Protein AF-A0A6J7TR67-F1 (afdb_monomer_lite)

Secondary structure (DSSP, 8-state):
---HHHHHHHHHHHHHHHHHHHHHHHHHHHHHHHHHHHHHHHHHHHHHHHHHHHHHHHT---TTEEEEEEE-TTS-EEEEEEEEEEEEPP-S-TT-GGGGGGGG-EEEEEEEEEEE---

Sequence (119 aa):
MASTKDFWKSEDGVLESSLVMIPLVITFLIAFQLVIAINYRNIEIATLQSGVSSSALSGEVTNQDQIISLTDASGAPLRLLIRNQEKKIPNLLPRFSFLADAANRSTDVTAIAVMEEKP

Foldseek 3Di:
DPDPVVVVVVVVVVVVVCVPVVVVVVVVVVVVVVVLVVVVLVVVQVVVQVVQQVCQVVVPDDPQWDWDWDADPVRFIKIKTKGKDKDFDDDPCCPPVVCVVSRPDIDIYMHIDMHGDDD

pLDDT: mean 79.35, std 12.09, range [45.31, 94.12]

Radius of gyration: 26.55 Å; chains: 1; bounding box: 56×21×88 Å

Structure (mmCIF,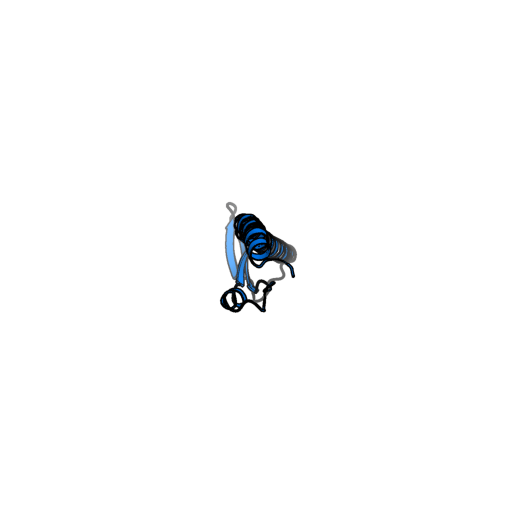 N/CA/C/O backbone):
data_AF-A0A6J7TR67-F1
#
_entry.id   AF-A0A6J7TR67-F1
#
loop_
_atom_site.group_PDB
_atom_site.id
_atom_site.type_symbol
_atom_site.label_atom_id
_atom_site.label_alt_id
_atom_site.label_comp_id
_atom_site.label_asym_id
_atom_site.label_entity_id
_atom_site.label_seq_id
_atom_site.pdbx_PDB_ins_code
_atom_site.Cartn_x
_atom_site.Cartn_y
_atom_site.Cartn_z
_atom_site.occupancy
_atom_site.B_iso_or_equiv
_atom_site.auth_seq_id
_atom_site.auth_comp_id
_atom_site.auth_asym_id
_atom_site.auth_atom_id
_atom_site.pdbx_PDB_model_num
ATOM 1 N N . MET A 1 1 ? 26.854 3.231 -56.249 1.00 45.31 1 MET A N 1
ATOM 2 C CA . MET A 1 1 ? 27.518 2.436 -55.195 1.00 45.31 1 MET A CA 1
ATOM 3 C C . MET A 1 1 ? 27.813 3.383 -54.046 1.00 45.31 1 MET A C 1
ATOM 5 O O . MET A 1 1 ? 28.724 4.187 -54.174 1.00 45.31 1 MET A O 1
ATOM 9 N N . ALA A 1 2 ? 26.968 3.391 -53.010 1.00 54.25 2 ALA A N 1
ATOM 10 C CA . ALA A 1 2 ? 27.207 4.208 -51.821 1.00 54.25 2 ALA A CA 1
ATOM 11 C C . ALA A 1 2 ? 28.405 3.622 -51.064 1.00 54.25 2 ALA A C 1
ATOM 13 O O . ALA A 1 2 ? 28.490 2.407 -50.878 1.00 54.25 2 ALA A O 1
ATOM 14 N N . SER A 1 3 ? 29.367 4.481 -50.744 1.00 53.56 3 SER A N 1
ATOM 15 C CA . SER A 1 3 ? 30.645 4.105 -50.155 1.00 53.56 3 SER A CA 1
ATOM 16 C C . SER A 1 3 ? 30.420 3.602 -48.733 1.00 53.56 3 SER A C 1
ATOM 18 O O . SER A 1 3 ? 29.733 4.248 -47.946 1.00 53.56 3 SER A O 1
ATOM 20 N N . THR A 1 4 ? 31.031 2.474 -48.371 1.00 60.97 4 THR A N 1
ATOM 21 C CA . THR A 1 4 ? 30.980 1.899 -47.013 1.00 60.97 4 THR A CA 1
ATOM 22 C C . THR A 1 4 ? 31.419 2.888 -45.930 1.00 60.97 4 THR A C 1
ATOM 24 O O . THR A 1 4 ? 31.059 2.723 -44.772 1.00 60.97 4 THR A O 1
ATOM 27 N N . LYS A 1 5 ? 32.140 3.951 -46.300 1.00 58.91 5 LYS A N 1
ATOM 28 C CA . LYS A 1 5 ? 32.570 5.039 -45.416 1.00 58.91 5 LYS A CA 1
ATOM 29 C C . LYS A 1 5 ? 31.420 5.929 -44.917 1.00 58.91 5 LYS A C 1
ATOM 31 O O . LYS A 1 5 ? 31.521 6.470 -43.820 1.00 58.91 5 LYS A O 1
ATOM 36 N N . ASP A 1 6 ? 30.337 6.053 -45.686 1.00 60.75 6 ASP A N 1
ATOM 37 C CA . ASP A 1 6 ? 29.162 6.850 -45.301 1.00 60.75 6 ASP A CA 1
ATOM 38 C C . ASP A 1 6 ? 28.285 6.111 -44.275 1.00 60.75 6 ASP A C 1
ATOM 40 O O . ASP A 1 6 ? 27.618 6.743 -43.459 1.00 60.75 6 ASP A O 1
ATOM 44 N N . PHE A 1 7 ? 28.342 4.772 -44.267 1.00 57.88 7 PHE A N 1
ATOM 45 C CA . PHE A 1 7 ? 27.622 3.919 -43.317 1.00 57.88 7 PHE A CA 1
ATOM 46 C C . PHE A 1 7 ? 28.152 4.083 -41.882 1.00 57.88 7 PHE A C 1
ATOM 48 O O . PHE A 1 7 ? 27.377 4.363 -40.975 1.00 57.88 7 PHE A O 1
ATOM 55 N N . TRP A 1 8 ? 29.475 4.043 -41.689 1.00 57.22 8 TRP A N 1
ATOM 56 C CA . TRP A 1 8 ? 30.095 4.235 -40.367 1.00 57.22 8 TRP A CA 1
ATOM 57 C C . TRP A 1 8 ? 29.826 5.628 -39.779 1.00 57.22 8 TRP A C 1
ATOM 59 O O . TRP A 1 8 ? 29.537 5.768 -38.597 1.00 57.22 8 TRP A O 1
ATOM 69 N N . LYS A 1 9 ? 29.822 6.667 -40.624 1.00 59.62 9 LYS A N 1
ATOM 70 C CA . LYS A 1 9 ? 29.543 8.046 -40.193 1.00 59.62 9 LYS A CA 1
ATOM 71 C C . LYS A 1 9 ? 28.078 8.265 -39.783 1.00 59.62 9 LYS A C 1
ATOM 73 O O . LYS A 1 9 ? 27.779 9.177 -39.017 1.00 59.62 9 LYS A O 1
ATOM 78 N N . SER A 1 10 ? 27.165 7.445 -40.306 1.00 60.97 10 SER A N 1
ATOM 79 C CA . SER A 1 10 ? 25.757 7.412 -39.901 1.00 60.97 10 SER A CA 1
ATOM 80 C C . SER A 1 10 ? 25.561 6.707 -38.555 1.00 60.97 10 SER A C 1
ATOM 82 O O . SER A 1 10 ? 24.656 7.078 -37.810 1.00 60.97 10 SER A O 1
ATOM 84 N N . GLU A 1 11 ? 26.368 5.692 -38.245 1.00 62.22 11 GLU A N 1
ATOM 85 C CA . GLU A 1 11 ? 26.279 4.944 -36.985 1.00 62.22 11 GLU A CA 1
ATOM 86 C C . GLU A 1 11 ? 26.805 5.749 -35.792 1.00 62.22 11 GLU A C 1
ATOM 88 O O . GLU A 1 11 ? 26.216 5.669 -34.716 1.00 62.22 11 GLU A O 1
ATOM 93 N N . ASP A 1 12 ? 27.823 6.595 -35.980 1.00 63.59 12 ASP A N 1
ATOM 94 C CA . ASP A 1 12 ? 28.376 7.447 -34.914 1.00 63.59 12 ASP A CA 1
ATOM 95 C C . ASP A 1 12 ? 27.319 8.387 -34.302 1.00 63.59 12 ASP A C 1
ATOM 97 O O . ASP A 1 12 ? 27.218 8.500 -33.081 1.00 63.59 12 ASP A O 1
ATOM 101 N N . GLY A 1 13 ? 26.457 8.998 -35.127 1.00 63.44 13 GLY A N 1
ATOM 102 C CA . GLY A 1 13 ? 25.360 9.851 -34.647 1.00 63.44 13 GLY A CA 1
ATOM 103 C C . GLY A 1 13 ? 24.248 9.075 -33.924 1.00 63.44 13 GLY A C 1
ATOM 104 O O . GLY A 1 13 ? 23.616 9.594 -33.001 1.00 63.44 13 GLY A O 1
ATOM 105 N N . VAL A 1 14 ? 24.031 7.809 -34.297 1.00 68.94 14 VAL A N 1
ATOM 106 C CA . VAL A 1 14 ? 23.121 6.896 -33.585 1.00 68.94 14 VAL A CA 1
ATOM 107 C C . VAL A 1 14 ? 23.732 6.471 -32.249 1.00 68.94 14 VAL A C 1
ATOM 109 O O . VAL A 1 14 ? 23.011 6.411 -31.251 1.00 68.94 14 VAL A O 1
ATOM 112 N N . LEU A 1 15 ? 25.046 6.231 -32.195 1.00 70.94 15 LEU A N 1
ATOM 113 C CA . LEU A 1 15 ? 25.776 5.908 -30.969 1.00 70.94 15 LEU A CA 1
ATOM 114 C C . LEU A 1 15 ? 25.747 7.076 -29.976 1.00 70.94 15 LEU A C 1
ATOM 116 O O . LEU A 1 15 ? 25.428 6.881 -28.803 1.00 70.94 15 LEU A O 1
ATOM 120 N N . GLU A 1 16 ? 26.022 8.289 -30.453 1.00 68.94 16 GLU A N 1
ATOM 121 C CA . GLU A 1 16 ? 26.066 9.502 -29.634 1.00 68.94 16 GLU A CA 1
ATOM 122 C C . GLU A 1 16 ? 24.676 9.859 -29.081 1.00 68.94 16 GLU A C 1
ATOM 124 O O . GLU A 1 16 ? 24.532 10.183 -27.902 1.00 68.94 16 GLU A O 1
ATOM 129 N N . SER A 1 17 ? 23.618 9.691 -29.886 1.00 71.81 17 SER A N 1
ATOM 130 C CA . SER A 1 17 ? 22.233 9.878 -29.432 1.00 71.81 17 SER A CA 1
ATOM 131 C C . SER A 1 17 ? 21.774 8.781 -28.456 1.00 71.81 17 SER A C 1
ATOM 133 O O . SER A 1 17 ? 21.111 9.068 -27.454 1.00 71.81 17 SER A O 1
ATOM 135 N N . SER A 1 18 ? 22.172 7.525 -28.687 1.00 80.94 18 SER A N 1
ATOM 136 C CA . SER A 1 18 ? 21.818 6.386 -27.825 1.00 80.94 18 SER A CA 1
ATOM 137 C C . SER A 1 18 ? 22.501 6.442 -26.457 1.00 80.94 18 SER A C 1
ATOM 139 O O . SER A 1 18 ? 21.896 6.032 -25.463 1.00 80.94 18 SER A O 1
ATOM 141 N N . LEU A 1 19 ? 23.715 7.006 -26.385 1.00 84.62 19 LEU A N 1
ATOM 142 C CA . LEU A 1 19 ? 24.466 7.212 -25.141 1.00 84.62 19 LEU A CA 1
ATOM 143 C C . LEU A 1 19 ? 23.688 8.063 -24.126 1.00 84.62 19 LEU A C 1
ATOM 145 O O . LEU A 1 19 ? 23.840 7.878 -22.921 1.00 84.62 19 LEU A O 1
ATOM 149 N N . VAL A 1 20 ? 22.824 8.960 -24.606 1.00 88.38 20 VAL A N 1
ATOM 150 C CA . VAL A 1 20 ? 21.984 9.825 -23.765 1.00 88.38 20 VAL A CA 1
ATOM 151 C C . VAL A 1 20 ? 20.566 9.273 -23.624 1.00 88.38 20 VAL A C 1
ATOM 153 O O . VAL A 1 20 ? 19.999 9.291 -22.530 1.00 88.38 20 VAL A O 1
ATOM 156 N N . MET A 1 21 ? 19.989 8.745 -24.706 1.00 88.88 21 MET A N 1
ATOM 157 C CA . MET A 1 21 ? 18.612 8.242 -24.703 1.00 88.88 21 MET A CA 1
ATOM 158 C C . MET A 1 21 ? 18.418 7.029 -23.793 1.00 88.88 21 MET A C 1
ATOM 160 O O . MET A 1 21 ? 17.424 6.968 -23.071 1.00 88.88 21 MET A O 1
ATOM 164 N N . ILE A 1 22 ? 19.354 6.075 -23.784 1.00 88.31 22 ILE A N 1
ATOM 165 C CA . ILE A 1 22 ? 19.212 4.856 -22.975 1.00 88.31 22 ILE A CA 1
ATOM 166 C C . ILE A 1 22 ? 19.160 5.194 -21.471 1.00 88.31 22 ILE A C 1
ATOM 168 O O . ILE A 1 22 ? 18.185 4.803 -20.820 1.00 88.31 22 ILE A O 1
ATOM 172 N N . PRO A 1 23 ? 20.112 5.963 -20.899 1.00 89.62 23 PRO A N 1
ATOM 173 C CA . PRO A 1 23 ? 20.027 6.379 -19.497 1.00 89.62 23 PRO A CA 1
ATOM 174 C C . PRO A 1 23 ? 18.773 7.196 -19.169 1.00 89.62 23 PRO A C 1
ATOM 176 O O . PRO A 1 23 ? 18.185 7.018 -18.098 1.00 89.62 23 PRO A O 1
ATOM 179 N N . LEU A 1 24 ? 18.340 8.070 -20.084 1.00 94.12 24 LEU A N 1
ATOM 180 C CA . LEU A 1 24 ? 17.146 8.894 -19.897 1.00 94.12 24 LEU A CA 1
ATOM 181 C C . LEU A 1 24 ? 15.888 8.028 -19.772 1.00 94.12 24 LEU A C 1
ATOM 183 O O . LEU A 1 24 ? 15.109 8.202 -18.835 1.00 94.12 24 LEU A O 1
ATOM 187 N N . VAL A 1 25 ? 15.714 7.061 -20.675 1.00 90.19 25 VAL A N 1
ATOM 188 C CA . VAL A 1 25 ? 14.575 6.135 -20.655 1.00 90.19 25 VAL A CA 1
ATOM 189 C C . VAL A 1 25 ? 14.605 5.268 -19.399 1.00 90.19 25 VAL A C 1
ATOM 191 O O . VAL A 1 25 ? 13.571 5.099 -18.759 1.00 90.19 25 VAL A O 1
ATOM 194 N N . ILE A 1 26 ? 15.773 4.768 -18.988 1.00 87.75 26 ILE A N 1
ATOM 195 C CA . ILE A 1 26 ? 15.897 3.983 -17.750 1.00 87.75 26 ILE A CA 1
ATOM 196 C C . ILE A 1 26 ? 15.482 4.821 -16.537 1.00 87.75 26 ILE A C 1
ATOM 198 O O . ILE A 1 26 ? 14.665 4.378 -15.730 1.00 87.75 26 ILE A O 1
ATOM 202 N N . THR A 1 27 ? 15.986 6.051 -16.430 1.00 90.69 27 THR A N 1
ATOM 203 C CA . THR A 1 27 ? 15.664 6.957 -15.318 1.00 90.69 27 THR A CA 1
ATOM 204 C C . THR A 1 27 ? 14.175 7.294 -15.295 1.00 90.69 27 THR A C 1
ATOM 206 O O . THR A 1 27 ? 13.541 7.247 -14.240 1.00 90.69 27 THR A O 1
ATOM 209 N N . PHE A 1 28 ? 13.592 7.560 -16.464 1.00 92.88 28 PHE A N 1
ATOM 210 C CA . PHE A 1 28 ? 12.158 7.778 -16.616 1.00 92.88 28 PHE A CA 1
ATOM 211 C C . PHE A 1 28 ? 11.344 6.570 -16.138 1.00 92.88 28 PHE A C 1
ATOM 213 O O . PHE A 1 28 ? 10.415 6.723 -15.345 1.00 92.88 28 PHE A O 1
ATOM 220 N N . LEU A 1 29 ? 11.711 5.360 -16.565 1.00 87.38 29 LEU A N 1
ATOM 221 C CA . LEU A 1 29 ? 11.007 4.137 -16.185 1.00 87.38 29 LEU A CA 1
ATOM 222 C C . LEU A 1 29 ? 11.112 3.849 -14.683 1.00 87.38 29 LEU A C 1
ATOM 224 O O . LEU A 1 29 ? 10.146 3.356 -14.101 1.00 87.38 29 LEU A O 1
ATOM 228 N N . ILE A 1 30 ? 12.242 4.161 -14.046 1.00 86.31 30 ILE A N 1
ATOM 229 C CA . ILE A 1 30 ? 12.406 4.038 -12.590 1.00 86.31 30 ILE A CA 1
ATOM 230 C C . ILE A 1 30 ? 11.500 5.039 -11.868 1.00 86.31 30 ILE A C 1
ATOM 232 O O . ILE A 1 30 ? 10.738 4.649 -10.983 1.00 86.31 30 ILE A O 1
ATOM 236 N N . ALA A 1 31 ? 11.535 6.313 -12.268 1.00 91.38 31 ALA A N 1
ATOM 237 C CA . ALA A 1 31 ? 10.704 7.354 -11.667 1.00 91.38 31 ALA A CA 1
ATOM 238 C C . ALA A 1 31 ? 9.210 7.024 -11.797 1.00 91.38 31 ALA A C 1
ATOM 240 O O . ALA A 1 31 ? 8.464 7.100 -10.822 1.00 91.38 31 ALA A O 1
ATOM 241 N N . PHE A 1 32 ? 8.785 6.573 -12.977 1.00 87.88 32 PHE A N 1
ATOM 242 C CA . PHE A 1 32 ? 7.414 6.146 -13.235 1.00 87.88 32 PHE A CA 1
ATOM 243 C C . PHE A 1 32 ? 6.972 5.010 -12.302 1.00 87.88 32 PHE A C 1
ATOM 245 O O . PHE A 1 32 ? 5.903 5.080 -11.695 1.00 87.88 32 PHE A O 1
ATOM 252 N N . GLN A 1 33 ? 7.814 3.988 -12.125 1.00 84.75 33 GLN A N 1
ATOM 253 C CA . GLN A 1 33 ? 7.521 2.869 -11.225 1.00 84.75 33 GLN A CA 1
ATOM 254 C C . GLN A 1 33 ? 7.393 3.310 -9.761 1.00 84.75 33 GLN A C 1
ATOM 256 O O . GLN A 1 33 ? 6.495 2.834 -9.065 1.00 84.75 33 GLN A O 1
ATOM 261 N N . LEU A 1 34 ? 8.241 4.235 -9.300 1.00 87.25 34 LEU A N 1
ATOM 262 C CA . LEU A 1 34 ? 8.166 4.785 -7.942 1.00 87.25 34 LEU A CA 1
ATOM 263 C C . LEU A 1 34 ? 6.866 5.560 -7.717 1.00 87.25 34 LEU A C 1
ATOM 265 O O . LEU A 1 34 ? 6.178 5.328 -6.723 1.00 87.25 34 LEU A O 1
ATOM 269 N N . VAL A 1 35 ? 6.497 6.437 -8.655 1.00 90.94 35 VAL A N 1
ATOM 270 C CA . VAL A 1 35 ? 5.257 7.221 -8.572 1.00 90.94 35 VAL A CA 1
ATOM 271 C C . VAL A 1 35 ? 4.047 6.299 -8.459 1.00 90.94 35 VAL A C 1
ATOM 273 O O . VAL A 1 35 ? 3.177 6.530 -7.619 1.00 90.94 35 VAL A O 1
ATOM 276 N N . ILE A 1 36 ? 3.995 5.231 -9.255 1.00 86.88 36 ILE A N 1
ATOM 277 C CA . ILE A 1 36 ? 2.863 4.303 -9.213 1.00 86.88 36 ILE A CA 1
ATOM 278 C C . ILE A 1 36 ? 2.828 3.527 -7.903 1.00 86.88 36 ILE A C 1
ATOM 280 O O . ILE A 1 36 ? 1.762 3.440 -7.300 1.00 86.88 36 ILE A O 1
ATOM 284 N N . ALA A 1 37 ? 3.967 3.013 -7.433 1.00 84.88 37 ALA A N 1
ATOM 285 C CA . ALA A 1 37 ? 4.035 2.283 -6.170 1.00 84.88 37 ALA A CA 1
ATOM 286 C C . ALA A 1 37 ? 3.551 3.137 -4.985 1.00 84.88 37 ALA A C 1
ATOM 288 O O . ALA A 1 37 ? 2.767 2.668 -4.159 1.00 84.88 37 ALA A O 1
ATOM 289 N N . ILE A 1 38 ? 3.958 4.410 -4.938 1.00 88.88 38 ILE A N 1
ATOM 290 C CA . ILE A 1 38 ? 3.530 5.358 -3.901 1.00 88.88 38 ILE A CA 1
ATOM 291 C C . ILE A 1 38 ? 2.022 5.607 -3.982 1.00 88.88 38 ILE A C 1
ATOM 293 O O . ILE A 1 38 ? 1.331 5.522 -2.969 1.00 88.88 38 ILE A O 1
ATOM 297 N N . ASN A 1 39 ? 1.495 5.883 -5.177 1.00 90.44 39 ASN A N 1
ATOM 298 C CA . ASN A 1 39 ? 0.064 6.134 -5.346 1.00 90.44 39 ASN A CA 1
ATOM 299 C C . ASN A 1 39 ? -0.780 4.912 -4.972 1.00 90.44 39 ASN A C 1
ATOM 301 O O . ASN A 1 39 ? -1.790 5.063 -4.290 1.00 90.44 39 ASN A O 1
ATOM 305 N N . TYR A 1 40 ? -0.344 3.708 -5.351 1.00 88.50 40 TYR A N 1
ATOM 306 C CA . TYR A 1 40 ? -1.031 2.469 -4.986 1.00 88.50 40 TYR A CA 1
ATOM 307 C C . TYR A 1 40 ? -1.119 2.299 -3.469 1.00 88.50 40 TYR A C 1
ATOM 309 O O . TYR A 1 40 ? -2.212 2.110 -2.937 1.00 88.50 40 TYR A O 1
ATOM 317 N N . ARG A 1 41 ? 0.012 2.452 -2.770 1.00 88.12 41 ARG A N 1
ATOM 318 C CA . ARG A 1 41 ? 0.067 2.365 -1.306 1.00 88.12 41 ARG A CA 1
ATOM 319 C C . ARG A 1 41 ? -0.816 3.421 -0.637 1.00 88.12 41 ARG A C 1
ATOM 321 O O . ARG A 1 41 ? -1.511 3.114 0.325 1.00 88.12 41 ARG A O 1
ATOM 328 N N . ASN A 1 42 ? -0.823 4.650 -1.152 1.00 92.31 42 ASN A N 1
ATOM 329 C CA . ASN A 1 42 ? -1.628 5.736 -0.590 1.00 92.31 42 ASN A CA 1
ATOM 330 C C . ASN A 1 42 ? -3.132 5.477 -0.728 1.00 92.31 42 ASN A C 1
ATOM 332 O O . ASN A 1 42 ? -3.878 5.681 0.227 1.00 92.31 42 ASN A O 1
ATOM 336 N N . ILE A 1 43 ? -3.575 5.009 -1.898 1.00 91.81 43 ILE A N 1
ATOM 337 C CA . ILE A 1 43 ? -4.978 4.643 -2.132 1.00 91.81 43 ILE A CA 1
ATOM 338 C C . ILE A 1 43 ? -5.393 3.514 -1.187 1.00 91.81 43 ILE A C 1
ATOM 340 O O . ILE A 1 43 ? -6.484 3.552 -0.618 1.00 91.81 43 ILE A O 1
ATOM 344 N N . GLU A 1 44 ? -4.530 2.520 -1.000 1.00 90.62 44 GLU A N 1
ATOM 345 C CA . GLU A 1 44 ? -4.814 1.382 -0.134 1.00 90.62 44 GLU A CA 1
ATOM 346 C C . GLU A 1 44 ? -4.953 1.787 1.337 1.00 90.62 44 GLU A C 1
ATOM 348 O O . GLU A 1 44 ? -5.968 1.466 1.955 1.00 90.62 44 GLU A O 1
ATOM 353 N N . ILE A 1 45 ? -4.007 2.576 1.865 1.00 91.56 45 ILE A N 1
ATOM 354 C CA . ILE A 1 45 ? -4.088 3.131 3.226 1.00 91.56 45 ILE A CA 1
ATOM 355 C C . ILE A 1 45 ? -5.376 3.937 3.390 1.00 91.56 45 ILE A C 1
ATOM 357 O O . ILE A 1 45 ? -6.110 3.722 4.350 1.00 91.56 45 ILE A O 1
ATOM 361 N N . ALA A 1 46 ? -5.682 4.840 2.454 1.00 92.88 46 ALA A N 1
ATOM 362 C CA . ALA A 1 46 ? -6.879 5.675 2.532 1.00 92.88 46 ALA A CA 1
ATOM 363 C C . ALA A 1 46 ? -8.170 4.840 2.544 1.00 92.88 46 ALA A C 1
ATOM 365 O O . ALA A 1 46 ? -9.081 5.104 3.329 1.00 92.88 46 ALA A O 1
ATOM 366 N N . THR A 1 47 ? -8.232 3.803 1.706 1.00 92.50 47 THR A N 1
ATOM 367 C CA . THR A 1 47 ? -9.396 2.913 1.607 1.00 92.50 47 THR A CA 1
ATOM 368 C C . THR A 1 47 ? -9.581 2.102 2.888 1.00 92.50 47 THR A C 1
ATOM 370 O O . THR A 1 47 ? -10.687 2.035 3.428 1.00 92.50 47 THR A O 1
ATOM 373 N N . LEU A 1 48 ? -8.503 1.517 3.411 1.00 91.44 48 LEU A N 1
ATOM 374 C CA . LEU A 1 48 ? -8.546 0.744 4.651 1.00 91.44 48 LEU A CA 1
ATOM 375 C C . LEU A 1 48 ? -8.880 1.605 5.852 1.00 91.44 48 LEU A C 1
ATOM 377 O O . LEU A 1 48 ? -9.737 1.227 6.644 1.00 91.44 48 LEU A O 1
ATOM 381 N N . GLN A 1 49 ? -8.250 2.770 5.960 1.00 91.88 49 GLN A N 1
ATOM 382 C CA . GLN A 1 49 ? -8.505 3.714 7.035 1.00 91.88 49 GLN A CA 1
ATOM 383 C C . GLN A 1 49 ? -9.966 4.158 7.035 1.00 91.88 49 GLN A C 1
ATOM 385 O O . GLN A 1 49 ? -10.602 4.143 8.084 1.00 91.88 49 GLN A O 1
ATOM 390 N N . SER A 1 50 ? -10.533 4.471 5.867 1.00 91.44 50 SER A N 1
ATOM 391 C CA . SER A 1 50 ? -11.956 4.800 5.744 1.00 91.44 50 SER A CA 1
ATOM 392 C C . SER A 1 50 ? -12.855 3.645 6.200 1.00 91.44 50 SER A C 1
ATOM 394 O O . SER A 1 50 ? -13.782 3.863 6.982 1.00 91.44 50 SER A O 1
ATOM 396 N N . GLY A 1 51 ? -12.549 2.410 5.790 1.00 89.25 51 GLY A N 1
ATOM 397 C CA . GLY A 1 51 ? -13.295 1.223 6.211 1.00 89.25 51 GLY A CA 1
ATOM 398 C C . GLY A 1 51 ? -13.216 0.963 7.718 1.00 89.25 51 GLY A C 1
ATOM 399 O O . GLY A 1 51 ? -14.239 0.686 8.344 1.00 89.25 51 GLY A O 1
ATOM 400 N N . VAL A 1 52 ? -12.029 1.080 8.318 1.00 90.06 52 VAL A N 1
ATOM 401 C CA . VAL A 1 52 ? -11.807 0.894 9.764 1.00 90.06 52 VAL A CA 1
ATOM 402 C C . VAL A 1 52 ? -12.482 1.999 10.569 1.00 90.06 52 VAL A C 1
ATOM 404 O O . VAL A 1 52 ? -13.156 1.707 11.551 1.00 90.06 52 VAL A O 1
ATOM 407 N N . SER A 1 53 ? -12.392 3.255 10.130 1.00 90.06 53 SER A N 1
ATOM 408 C CA . SER A 1 53 ? -13.108 4.368 10.762 1.00 90.06 53 SER A CA 1
ATOM 409 C C . SER A 1 53 ? -14.628 4.193 10.682 1.00 90.06 53 SER A C 1
ATOM 411 O O . SER A 1 53 ? -15.322 4.435 11.665 1.00 90.06 53 SER A O 1
ATOM 413 N N . SER A 1 54 ? -15.158 3.715 9.552 1.00 89.19 54 SER A N 1
ATOM 414 C CA . SER A 1 54 ? -16.586 3.391 9.421 1.00 89.19 54 SER A CA 1
ATOM 415 C C . SER A 1 54 ? -17.003 2.234 10.338 1.00 89.19 54 SER A C 1
ATOM 417 O O . SER A 1 54 ? -18.085 2.265 10.927 1.00 89.19 54 SER A O 1
ATOM 419 N N . SER A 1 55 ? -16.143 1.223 10.484 1.00 86.56 55 SER A N 1
ATOM 420 C CA . SER A 1 55 ? -16.349 0.083 11.394 1.00 86.56 55 SER A CA 1
ATOM 421 C C . SER A 1 55 ? -16.370 0.555 12.857 1.00 86.56 55 SER A C 1
ATOM 423 O O . SER A 1 55 ? -17.279 0.222 13.608 1.00 86.56 55 SER A O 1
ATOM 425 N N . ALA A 1 56 ? -15.440 1.439 13.237 1.00 86.62 56 ALA A N 1
ATOM 426 C CA . ALA A 1 56 ? -15.386 2.044 14.568 1.00 86.62 56 ALA A CA 1
ATOM 427 C C . ALA A 1 56 ? -16.636 2.872 14.903 1.00 86.62 56 ALA A C 1
ATOM 429 O O . ALA A 1 56 ? -17.118 2.836 16.030 1.00 86.62 56 ALA A O 1
ATOM 430 N N . LEU A 1 57 ? -17.177 3.608 13.928 1.00 85.25 57 LEU A N 1
ATOM 431 C CA . LEU A 1 57 ? -18.369 4.435 14.130 1.00 85.25 57 LEU A CA 1
ATOM 432 C C . LEU A 1 57 ? -19.655 3.599 14.245 1.00 85.25 57 LEU A C 1
ATOM 434 O O . LEU A 1 57 ? -20.539 3.902 15.052 1.00 85.25 57 LEU A O 1
ATOM 438 N N . SER A 1 58 ? -19.775 2.564 13.411 1.00 84.88 58 SER A N 1
ATOM 439 C CA . SER A 1 58 ? -20.930 1.657 13.411 1.00 84.88 58 SER A CA 1
ATOM 440 C C . SER A 1 58 ? -2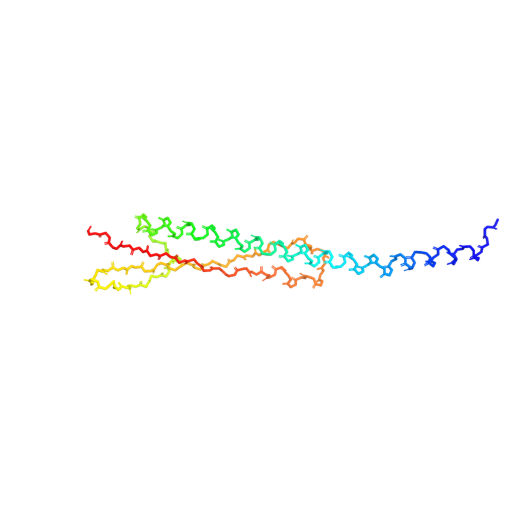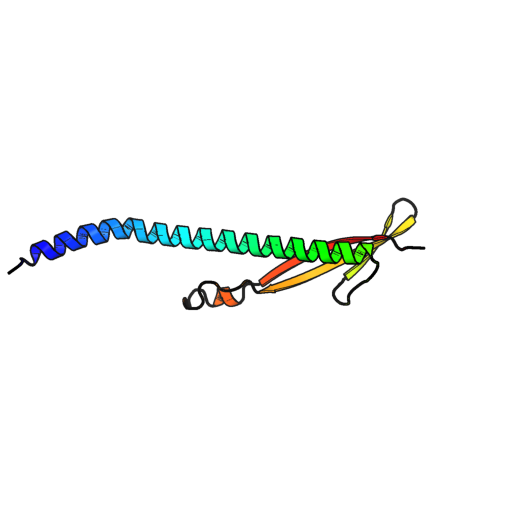0.919 0.692 14.598 1.00 84.88 58 SER A C 1
ATOM 442 O O . SER A 1 58 ? -21.986 0.302 15.067 1.00 84.88 58 SER A O 1
ATOM 444 N N . GLY A 1 59 ? -19.737 0.361 15.122 1.00 81.88 59 GLY A N 1
ATOM 445 C CA . GLY A 1 59 ? -19.552 -0.676 16.136 1.00 81.88 59 GLY A CA 1
ATOM 446 C C . GLY A 1 59 ? -19.449 -2.087 15.549 1.00 81.88 59 GLY A C 1
ATOM 447 O O . GLY A 1 59 ? -19.337 -3.054 16.301 1.00 81.88 59 GLY A O 1
ATOM 448 N N . GLU A 1 60 ? -19.488 -2.225 14.221 1.00 82.44 60 GLU A N 1
ATOM 449 C CA . GLU A 1 60 ? -19.379 -3.511 13.539 1.00 82.44 60 GLU A CA 1
ATOM 450 C C . GLU A 1 60 ? -17.907 -3.883 13.363 1.00 82.44 60 GLU A C 1
ATOM 452 O O . GLU A 1 60 ? -17.163 -3.225 12.638 1.00 82.44 60 GLU A O 1
ATOM 457 N N . VAL A 1 61 ? -17.480 -4.949 14.040 1.00 81.12 61 VAL A N 1
ATOM 458 C CA . VAL A 1 61 ? -16.103 -5.445 13.972 1.00 81.12 61 VAL A CA 1
ATOM 459 C C . VAL A 1 61 ? -16.030 -6.660 13.054 1.00 81.12 61 VAL A C 1
ATOM 461 O O . VAL A 1 61 ? -16.883 -7.547 13.101 1.00 81.12 61 VAL A O 1
ATOM 464 N N . THR A 1 62 ? -14.988 -6.722 12.232 1.00 81.69 62 THR A N 1
ATOM 465 C CA . THR A 1 62 ? -14.750 -7.819 11.287 1.00 81.69 62 THR A CA 1
ATOM 466 C C . THR A 1 62 ? -13.719 -8.798 11.853 1.00 81.69 62 THR A C 1
ATOM 468 O O . THR A 1 62 ? -12.860 -8.417 12.638 1.00 81.69 62 THR A O 1
ATOM 471 N N . ASN A 1 63 ? -13.703 -10.051 11.390 1.00 80.38 63 ASN A N 1
ATOM 472 C CA . ASN A 1 63 ? -12.702 -11.053 11.811 1.00 80.38 63 ASN A CA 1
ATOM 473 C C . ASN A 1 63 ? -11.238 -10.687 11.470 1.00 80.38 63 ASN A C 1
ATOM 475 O O . ASN A 1 63 ? -10.317 -11.355 11.928 1.00 80.38 63 ASN A O 1
ATOM 479 N N . GLN A 1 64 ? -11.023 -9.670 10.631 1.00 82.69 64 GLN A N 1
ATOM 480 C CA . GLN A 1 64 ? -9.701 -9.151 10.262 1.00 82.69 64 GLN A CA 1
ATOM 481 C C . GLN A 1 64 ? -9.206 -8.048 11.212 1.00 82.69 64 GLN A C 1
ATOM 483 O O . GLN A 1 64 ? -8.067 -7.602 11.083 1.00 82.69 64 GLN A O 1
ATOM 488 N N . ASP A 1 65 ? -10.056 -7.599 12.137 1.00 84.62 65 ASP A N 1
ATOM 489 C CA . ASP A 1 65 ? -9.745 -6.521 13.065 1.00 84.62 65 ASP A CA 1
ATOM 490 C C . ASP A 1 65 ? -9.096 -7.079 14.326 1.00 84.62 65 ASP A C 1
ATOM 492 O O . ASP A 1 65 ? -9.646 -7.934 15.022 1.00 84.62 65 ASP A O 1
ATOM 496 N N . GLN A 1 66 ? -7.923 -6.554 14.652 1.00 87.75 66 GLN A N 1
ATOM 497 C CA . GLN A 1 66 ? -7.330 -6.704 15.967 1.00 87.75 66 GLN A CA 1
ATOM 498 C C . GLN A 1 66 ? -7.891 -5.621 16.882 1.00 87.75 66 GLN A C 1
ATOM 500 O O . GLN A 1 66 ? -7.968 -4.449 16.512 1.00 87.75 66 GLN A O 1
ATOM 505 N N . ILE A 1 67 ? -8.286 -6.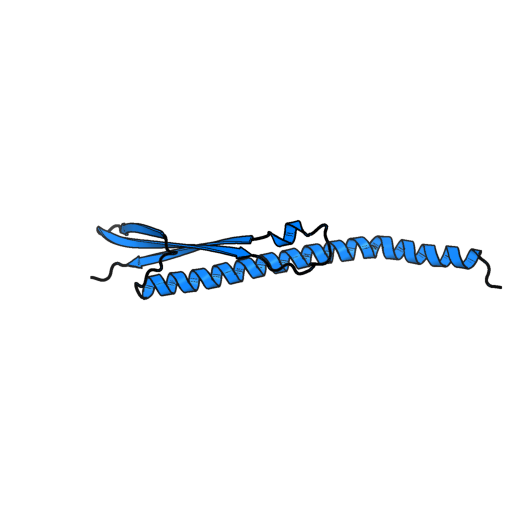021 18.086 1.00 88.50 67 ILE A N 1
ATOM 506 C CA . ILE A 1 67 ? -8.942 -5.143 19.051 1.00 88.50 67 ILE A CA 1
ATOM 507 C C . ILE A 1 67 ? -8.047 -5.037 20.273 1.00 88.50 67 ILE A C 1
ATOM 509 O O . ILE A 1 67 ? -7.740 -6.046 20.906 1.00 88.50 67 ILE A O 1
ATOM 513 N N . ILE A 1 68 ? -7.665 -3.816 20.626 1.00 88.06 68 ILE A N 1
ATOM 514 C CA . ILE A 1 68 ? -6.949 -3.528 21.865 1.00 88.06 68 ILE A CA 1
ATOM 515 C C . ILE A 1 68 ? -7.881 -2.720 22.758 1.00 88.06 68 ILE A C 1
ATOM 517 O O . ILE A 1 68 ? -8.259 -1.601 22.415 1.00 88.06 68 ILE A O 1
ATOM 521 N N . SER A 1 69 ? -8.264 -3.287 23.899 1.00 86.81 69 SER A N 1
ATOM 522 C CA . SER A 1 69 ? -9.029 -2.555 24.907 1.00 86.81 69 SER A CA 1
ATOM 523 C C . SER A 1 69 ? -8.125 -1.539 25.599 1.00 86.81 69 SER A C 1
ATOM 525 O O . SER A 1 69 ? -7.041 -1.869 26.078 1.00 86.81 69 SER A O 1
ATOM 527 N N . LEU A 1 70 ? -8.584 -0.298 25.635 1.00 85.94 70 LEU A N 1
ATOM 528 C CA . LEU A 1 70 ? -7.954 0.848 26.263 1.00 85.94 70 LEU A CA 1
ATOM 529 C C . LEU A 1 70 ? -8.914 1.429 27.303 1.00 85.94 70 LEU A C 1
ATOM 531 O O . LEU A 1 70 ? -10.113 1.151 27.313 1.00 85.94 70 LEU A O 1
ATOM 535 N N . THR A 1 71 ? -8.381 2.270 28.174 1.00 85.00 71 THR A N 1
ATOM 536 C CA . THR A 1 71 ? -9.174 3.039 29.131 1.00 85.00 71 THR A CA 1
ATOM 537 C C . THR A 1 71 ? -8.759 4.490 28.992 1.00 85.00 71 THR A C 1
ATOM 539 O O . THR A 1 71 ? -7.563 4.782 28.903 1.00 85.00 71 THR A O 1
ATOM 542 N N . ASP A 1 72 ? -9.729 5.393 28.906 1.00 82.88 72 ASP A N 1
ATOM 543 C CA . ASP A 1 72 ? -9.440 6.821 28.880 1.00 82.88 72 ASP A CA 1
ATOM 544 C C . ASP A 1 72 ? -9.001 7.327 30.274 1.00 82.88 72 ASP A C 1
ATOM 546 O O . ASP A 1 72 ? -8.972 6.589 31.262 1.00 82.88 72 ASP A O 1
ATOM 550 N N . ALA A 1 73 ? -8.672 8.615 30.375 1.00 82.44 73 ALA A N 1
ATOM 551 C CA . ALA A 1 73 ? -8.290 9.221 31.651 1.00 82.44 73 ALA A CA 1
ATOM 552 C C . ALA A 1 73 ? -9.442 9.299 32.678 1.00 82.44 73 ALA A C 1
ATOM 554 O O . ALA A 1 73 ? -9.181 9.495 33.865 1.00 82.44 73 ALA A O 1
ATOM 555 N N . SER A 1 74 ? -10.698 9.171 32.238 1.00 82.31 74 SER A N 1
ATOM 556 C CA . SER A 1 74 ? -11.896 9.184 33.084 1.00 82.31 74 SER A CA 1
ATOM 557 C C . SER A 1 74 ? -12.336 7.787 33.549 1.00 82.31 74 SER A C 1
ATOM 559 O O . SER A 1 74 ? -13.206 7.679 34.412 1.00 82.31 74 SER A O 1
ATOM 561 N N . GLY A 1 75 ? -11.700 6.723 33.046 1.00 80.06 75 GLY A N 1
ATOM 562 C CA . GLY A 1 75 ? -12.049 5.332 33.333 1.00 80.06 75 GLY A CA 1
ATOM 563 C C . GLY A 1 75 ? -13.025 4.707 32.328 1.00 80.06 75 GLY A C 1
ATOM 564 O O . GLY A 1 75 ? -13.427 3.560 32.520 1.00 80.06 75 GLY A O 1
ATOM 565 N N . ALA A 1 76 ? -13.413 5.423 31.270 1.00 83.19 76 ALA A N 1
ATOM 566 C CA . ALA A 1 76 ? -14.316 4.935 30.238 1.00 83.19 76 ALA A CA 1
ATOM 567 C C . ALA A 1 76 ? -13.617 3.924 29.304 1.00 83.19 76 ALA A C 1
ATOM 569 O O . ALA A 1 76 ? -12.466 4.145 28.898 1.00 83.19 76 ALA A O 1
ATOM 570 N N . PRO A 1 77 ? -14.289 2.813 28.946 1.00 84.75 77 PRO A N 1
ATOM 571 C CA . PRO A 1 77 ? -13.731 1.818 28.042 1.00 84.75 77 PRO A CA 1
ATOM 572 C C . PRO A 1 77 ? -13.644 2.352 26.606 1.00 84.75 77 PRO A C 1
ATOM 574 O O . PRO A 1 77 ? -14.620 2.814 26.014 1.00 84.75 77 PRO A O 1
ATOM 577 N N . LEU A 1 78 ? -12.449 2.248 26.031 1.00 85.75 78 LEU A N 1
ATOM 578 C CA . LEU A 1 78 ? -12.153 2.544 24.635 1.00 85.75 78 LEU A CA 1
ATOM 579 C C . LEU A 1 78 ? -11.643 1.276 23.956 1.00 85.75 78 LEU A C 1
ATOM 581 O O . LEU A 1 78 ? -11.024 0.415 24.575 1.00 85.75 78 LEU A O 1
ATOM 585 N N . ARG A 1 79 ? -11.863 1.150 22.654 1.00 87.12 79 ARG A N 1
ATOM 586 C CA . ARG A 1 79 ? -11.382 0.017 21.863 1.00 87.12 79 ARG A CA 1
ATOM 587 C C . ARG A 1 79 ? -10.614 0.544 20.667 1.00 87.12 79 ARG A C 1
ATOM 589 O O . ARG A 1 79 ? -11.159 1.258 19.836 1.00 87.12 79 ARG A O 1
ATOM 596 N N . LEU A 1 80 ? -9.339 0.200 20.571 1.00 88.94 80 LEU A N 1
ATOM 597 C CA . LEU A 1 80 ? -8.532 0.467 19.392 1.00 88.94 80 LEU A CA 1
ATOM 598 C C . LEU A 1 80 ? -8.751 -0.671 18.393 1.00 88.94 80 LEU A C 1
ATOM 600 O O . LEU A 1 80 ? -8.490 -1.831 18.706 1.00 88.94 80 LEU A O 1
ATOM 604 N N . LEU A 1 81 ? -9.227 -0.337 17.203 1.00 89.88 81 LEU A N 1
ATOM 605 C CA . LEU A 1 81 ? -9.361 -1.243 16.074 1.00 89.88 81 LEU A CA 1
ATOM 606 C C . LEU A 1 81 ? -8.139 -1.077 15.174 1.00 89.88 81 LEU A C 1
ATOM 608 O O . LEU A 1 81 ? -7.880 0.020 14.682 1.00 89.88 81 LEU A O 1
ATOM 612 N N . ILE A 1 82 ? -7.402 -2.161 14.955 1.00 89.81 82 ILE A N 1
ATOM 613 C CA . ILE A 1 82 ? -6.262 -2.230 14.041 1.00 89.81 82 ILE A CA 1
ATOM 614 C C . ILE A 1 82 ? -6.611 -3.224 12.938 1.00 89.81 82 ILE A C 1
ATOM 616 O O . ILE A 1 82 ? -6.945 -4.372 13.221 1.00 89.81 82 ILE A O 1
ATOM 620 N N . ARG A 1 83 ? -6.503 -2.806 11.678 1.00 89.62 83 ARG A N 1
ATOM 621 C CA . ARG A 1 83 ? -6.689 -3.683 10.518 1.00 89.62 83 ARG A CA 1
ATOM 622 C C . ARG A 1 83 ? -5.437 -3.668 9.667 1.00 89.62 83 ARG A C 1
ATOM 624 O O . ARG A 1 83 ? -4.991 -2.601 9.247 1.00 89.62 83 ARG A O 1
ATOM 631 N N . ASN A 1 84 ? -4.933 -4.855 9.360 1.00 89.25 84 ASN A N 1
ATOM 632 C CA . ASN A 1 84 ? -3.834 -5.036 8.424 1.00 89.25 84 ASN A CA 1
ATOM 633 C C . ASN A 1 84 ? -4.379 -5.624 7.127 1.00 89.25 84 ASN A C 1
ATOM 635 O O . ASN A 1 84 ? -5.237 -6.510 7.143 1.00 89.25 84 ASN A O 1
ATOM 639 N N . GLN A 1 85 ? -3.874 -5.139 6.004 1.00 85.06 85 GLN A N 1
ATOM 640 C CA . GLN A 1 85 ? -4.148 -5.718 4.701 1.00 85.06 85 GLN A CA 1
ATOM 641 C C . GLN A 1 85 ? -2.845 -5.793 3.928 1.00 85.06 85 GLN A C 1
ATOM 643 O O . GLN A 1 85 ? -2.111 -4.814 3.814 1.00 85.06 85 GLN A O 1
ATOM 648 N N . GLU A 1 86 ? -2.600 -6.982 3.391 1.00 84.12 86 GLU A N 1
ATOM 649 C CA . GLU A 1 86 ? -1.546 -7.208 2.426 1.00 84.12 86 GLU A CA 1
ATOM 650 C C . GLU A 1 86 ? -2.174 -7.324 1.035 1.00 84.12 86 GLU A C 1
ATOM 652 O O . GLU A 1 86 ? -3.044 -8.175 0.803 1.00 84.12 86 GLU A O 1
ATOM 657 N N . LYS A 1 87 ? -1.748 -6.484 0.089 1.00 82.38 87 LYS A N 1
ATOM 658 C CA . LYS A 1 87 ? -2.238 -6.526 -1.292 1.00 82.38 87 LYS A CA 1
ATOM 659 C C . LYS A 1 87 ? -1.092 -6.531 -2.281 1.00 82.38 87 LYS A C 1
ATOM 661 O O . LYS A 1 87 ? -0.099 -5.831 -2.138 1.00 82.38 87 LYS A O 1
ATOM 666 N N . LYS A 1 88 ? -1.226 -7.339 -3.331 1.00 78.06 88 LYS A N 1
ATOM 667 C CA . LYS A 1 88 ? -0.222 -7.395 -4.398 1.00 78.06 88 LYS A CA 1
ATOM 668 C C . LYS A 1 88 ? -0.293 -6.137 -5.258 1.00 78.06 88 LYS A C 1
ATOM 670 O O . LYS A 1 88 ? -1.368 -5.771 -5.738 1.00 78.06 88 LYS A O 1
ATOM 675 N N . ILE A 1 89 ? 0.858 -5.518 -5.497 1.00 75.31 89 ILE A N 1
ATOM 676 C CA . ILE A 1 89 ? 1.000 -4.417 -6.446 1.00 75.31 89 ILE A CA 1
ATOM 677 C C . ILE A 1 89 ? 0.956 -5.014 -7.860 1.00 75.31 89 ILE A C 1
ATOM 679 O O . ILE A 1 89 ? 1.681 -5.973 -8.141 1.00 75.31 89 ILE A O 1
ATOM 683 N N . PRO A 1 90 ? 0.132 -4.486 -8.780 1.00 68.31 90 PRO A N 1
ATOM 684 C CA . PRO A 1 90 ? 0.083 -5.002 -10.141 1.00 68.31 90 PRO A CA 1
ATOM 685 C C . PRO A 1 90 ? 1.421 -4.810 -10.868 1.00 68.31 90 PRO A C 1
ATOM 687 O O . PRO A 1 90 ? 2.009 -3.727 -10.865 1.00 68.31 90 PRO A O 1
ATOM 690 N N . ASN A 1 91 ? 1.882 -5.869 -11.540 1.00 69.25 91 ASN A N 1
ATOM 691 C CA . ASN A 1 91 ? 3.084 -5.821 -12.366 1.00 69.25 91 ASN A CA 1
ATOM 692 C C . ASN A 1 91 ? 2.776 -5.159 -13.719 1.00 69.25 91 ASN A C 1
ATOM 694 O O . ASN A 1 91 ? 2.081 -5.731 -14.557 1.00 69.25 91 ASN A O 1
ATOM 698 N N . LEU A 1 92 ? 3.315 -3.959 -13.939 1.00 66.62 92 LEU A N 1
ATOM 699 C CA . LEU A 1 92 ? 3.091 -3.171 -15.158 1.00 66.62 92 LEU A CA 1
ATOM 700 C C . LEU A 1 92 ? 3.946 -3.618 -16.349 1.00 66.62 92 LEU A C 1
ATOM 702 O O . LEU A 1 92 ? 3.664 -3.241 -17.483 1.00 66.62 92 LEU A O 1
ATOM 706 N N . LEU A 1 93 ? 4.995 -4.406 -16.106 1.00 69.44 93 LEU A N 1
ATOM 707 C CA . LEU A 1 93 ? 5.970 -4.824 -17.113 1.00 69.44 93 LEU A CA 1
ATOM 708 C C . LEU A 1 93 ? 6.193 -6.349 -17.053 1.00 69.44 93 LEU A C 1
ATOM 710 O O . LEU A 1 93 ? 7.313 -6.812 -16.836 1.00 69.44 93 LEU A O 1
ATOM 714 N N . PRO A 1 94 ? 5.144 -7.163 -17.289 1.00 64.19 94 PRO A N 1
ATOM 715 C CA . PRO A 1 94 ? 5.169 -8.609 -17.044 1.00 64.19 94 PRO A CA 1
ATOM 716 C C . PRO A 1 94 ? 6.133 -9.392 -17.946 1.00 64.19 94 PRO A C 1
ATOM 718 O O . PRO A 1 94 ? 6.489 -10.522 -17.627 1.00 64.19 94 PRO A O 1
ATOM 721 N N . ARG A 1 95 ? 6.562 -8.817 -19.079 1.00 67.50 95 ARG A N 1
ATOM 722 C CA . ARG A 1 95 ? 7.434 -9.487 -20.065 1.00 67.50 95 ARG A CA 1
ATOM 723 C C . ARG A 1 95 ? 8.929 -9.345 -19.779 1.00 67.50 95 ARG A C 1
ATOM 725 O O . ARG A 1 95 ? 9.732 -9.982 -20.453 1.00 67.50 95 ARG A O 1
ATOM 732 N N . PHE A 1 96 ? 9.305 -8.524 -18.806 1.00 68.56 96 PHE A N 1
ATOM 733 C CA . PHE A 1 96 ? 10.697 -8.320 -18.432 1.00 68.56 96 PHE A CA 1
ATOM 734 C C . PHE A 1 96 ? 11.020 -9.243 -17.258 1.00 68.56 96 PHE A C 1
ATOM 736 O O . PHE A 1 96 ? 10.735 -8.930 -16.108 1.00 68.56 96 PHE A O 1
ATOM 743 N N . SER A 1 97 ? 11.587 -10.413 -17.552 1.00 59.06 97 SER A N 1
ATOM 744 C CA . SER A 1 97 ? 11.852 -11.474 -16.568 1.00 59.06 97 SER A CA 1
ATOM 745 C C . SER A 1 97 ? 12.826 -11.071 -15.454 1.00 59.06 97 SER A C 1
ATOM 747 O O . SER A 1 97 ? 12.750 -11.625 -14.364 1.00 59.06 97 SER A O 1
ATOM 749 N N . PHE A 1 98 ? 13.682 -10.065 -15.665 1.00 62.66 98 PHE A N 1
ATOM 750 C CA . PHE A 1 98 ? 14.499 -9.476 -14.592 1.00 62.66 98 PHE A CA 1
ATOM 751 C C . PHE A 1 98 ? 13.661 -8.712 -13.546 1.00 62.66 98 PHE A C 1
ATOM 753 O O . PHE A 1 98 ? 14.145 -8.421 -12.458 1.00 62.66 98 PHE A O 1
ATOM 760 N N . LEU A 1 99 ? 12.396 -8.413 -13.860 1.00 60.72 99 LEU A N 1
ATOM 761 C CA . LEU A 1 99 ? 11.378 -7.899 -12.944 1.00 60.72 99 LEU A CA 1
ATOM 762 C C . LEU A 1 99 ? 10.418 -9.010 -12.485 1.00 60.72 99 LEU A C 1
ATOM 764 O O . LEU A 1 99 ? 9.369 -8.701 -11.934 1.00 60.72 99 LEU A O 1
ATOM 768 N N . ALA A 1 100 ? 10.712 -10.297 -12.696 1.00 57.09 100 ALA A N 1
ATOM 769 C CA . ALA A 1 100 ? 9.827 -11.379 -12.246 1.00 57.09 100 ALA A CA 1
ATOM 770 C C . ALA A 1 100 ? 9.636 -11.374 -10.718 1.00 57.09 100 ALA A C 1
ATOM 772 O O . ALA A 1 100 ? 8.533 -11.622 -10.241 1.00 57.09 100 ALA A O 1
ATOM 773 N N . ASP A 1 101 ? 10.660 -10.970 -9.963 1.00 60.28 101 ASP A N 1
ATOM 774 C CA . ASP A 1 101 ? 10.565 -10.755 -8.513 1.00 60.28 101 ASP A CA 1
ATOM 775 C C . ASP A 1 101 ? 9.672 -9.542 -8.155 1.00 60.28 101 ASP A C 1
ATOM 777 O O . ASP A 1 101 ? 9.108 -9.444 -7.068 1.00 60.28 101 ASP A O 1
ATOM 781 N N . ALA A 1 102 ? 9.426 -8.637 -9.114 1.00 59.09 102 ALA A N 1
ATOM 782 C CA . ALA A 1 102 ? 8.450 -7.560 -8.963 1.00 59.09 102 ALA A CA 1
ATOM 783 C C . ALA A 1 102 ? 6.997 -8.060 -8.912 1.00 59.09 102 ALA A C 1
ATOM 785 O O . ALA A 1 102 ? 6.136 -7.339 -8.412 1.00 59.09 102 ALA A O 1
ATOM 786 N N . ALA A 1 103 ? 6.708 -9.272 -9.406 1.00 59.47 103 ALA A N 1
ATOM 787 C CA . ALA A 1 103 ? 5.369 -9.864 -9.356 1.00 59.47 103 ALA A CA 1
ATOM 788 C C . ALA A 1 103 ? 4.953 -10.301 -7.939 1.00 59.47 103 ALA A C 1
ATOM 790 O O . ALA A 1 103 ? 3.767 -10.510 -7.686 1.00 59.47 103 ALA A O 1
ATOM 791 N N . ASN A 1 104 ? 5.917 -10.413 -7.020 1.00 63.66 104 ASN A N 1
ATOM 792 C CA . ASN A 1 104 ? 5.689 -10.723 -5.611 1.00 63.66 104 ASN A CA 1
ATOM 793 C C . ASN A 1 104 ? 5.712 -9.482 -4.707 1.00 63.66 104 ASN A C 1
ATOM 795 O O . ASN A 1 104 ? 5.694 -9.619 -3.489 1.00 63.66 104 ASN A O 1
ATOM 799 N N . ARG A 1 105 ? 5.724 -8.268 -5.276 1.00 67.19 105 ARG A N 1
ATOM 800 C CA . ARG A 1 105 ? 5.615 -7.041 -4.481 1.00 67.19 105 ARG A CA 1
ATOM 801 C C . ARG A 1 105 ? 4.223 -6.951 -3.875 1.00 67.19 105 ARG A C 1
ATOM 803 O O . ARG A 1 105 ? 3.238 -6.790 -4.598 1.00 67.19 105 ARG A O 1
ATOM 810 N N . SER A 1 106 ? 4.156 -7.012 -2.557 1.00 75.31 106 SER A N 1
ATOM 811 C CA . SER A 1 106 ? 2.975 -6.660 -1.792 1.00 75.31 106 SER A CA 1
ATOM 812 C C . SER A 1 106 ? 3.191 -5.354 -1.039 1.00 75.31 106 SER A C 1
ATOM 814 O O . SER A 1 106 ? 4.309 -4.969 -0.691 1.00 75.31 106 SER A O 1
ATOM 816 N N . THR A 1 107 ? 2.105 -4.629 -0.847 1.00 77.38 107 THR A N 1
ATOM 817 C CA . THR A 1 107 ? 1.983 -3.570 0.140 1.00 77.38 107 THR A CA 1
ATOM 818 C C . THR A 1 107 ? 1.384 -4.185 1.391 1.00 77.38 107 THR A C 1
ATOM 820 O O . THR A 1 107 ? 0.347 -4.831 1.312 1.00 77.38 107 THR A O 1
ATOM 823 N N . ASP A 1 108 ? 2.047 -3.994 2.529 1.00 83.88 108 ASP A N 1
ATOM 824 C CA . ASP A 1 108 ? 1.467 -4.229 3.850 1.00 83.88 108 ASP A CA 1
ATOM 825 C C . ASP A 1 108 ? 1.114 -2.867 4.445 1.00 83.88 108 ASP A C 1
ATOM 827 O O . ASP A 1 108 ? 1.953 -1.957 4.532 1.00 83.88 108 ASP A O 1
ATOM 831 N N . VAL A 1 109 ? -0.162 -2.692 4.755 1.00 85.38 1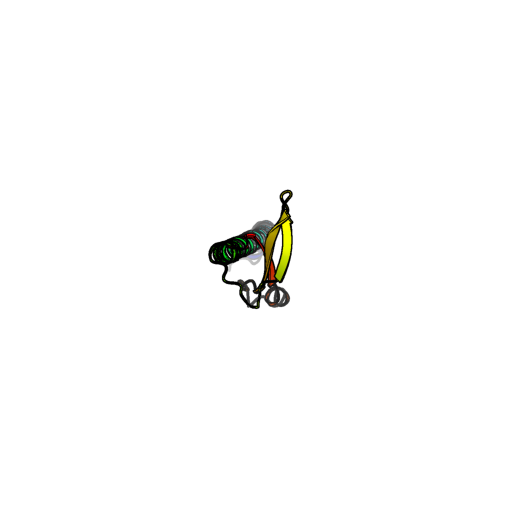09 VAL A N 1
ATOM 832 C CA . VAL A 1 109 ? -0.722 -1.433 5.224 1.00 85.38 109 VAL A CA 1
ATOM 833 C C . VAL A 1 109 ? -1.591 -1.680 6.446 1.00 85.38 109 VAL A C 1
ATOM 835 O O . VAL A 1 109 ? -2.437 -2.575 6.488 1.00 85.38 109 VAL A O 1
ATOM 838 N N . THR A 1 110 ? -1.377 -0.840 7.451 1.00 87.31 110 THR A N 1
ATOM 839 C CA . THR A 1 110 ? -2.089 -0.887 8.723 1.00 87.31 110 THR A CA 1
ATOM 840 C C . THR A 1 110 ? -2.957 0.353 8.859 1.00 87.31 110 THR A C 1
ATOM 842 O O . THR A 1 110 ? -2.480 1.475 8.683 1.00 87.31 110 THR A O 1
ATOM 845 N N . ALA A 1 111 ? -4.224 0.145 9.191 1.00 85.75 111 ALA A N 1
ATOM 846 C CA . ALA A 1 111 ? -5.188 1.185 9.510 1.00 85.75 111 ALA A CA 1
ATOM 847 C C . ALA A 1 111 ? -5.610 1.071 10.976 1.00 85.75 111 ALA A C 1
ATOM 849 O O . ALA A 1 111 ? -5.719 -0.035 11.509 1.00 85.75 111 ALA A O 1
ATOM 850 N N . ILE A 1 112 ? -5.845 2.214 11.622 1.00 89.38 112 ILE A N 1
ATOM 851 C CA . ILE A 1 112 ? -6.140 2.283 13.058 1.00 89.38 112 ILE A CA 1
ATOM 852 C C . ILE A 1 112 ? -7.333 3.209 13.291 1.00 89.38 112 ILE A C 1
ATOM 854 O O . ILE A 1 112 ? -7.348 4.330 12.787 1.00 89.38 112 ILE A O 1
ATOM 858 N N . ALA A 1 113 ? -8.314 2.795 14.089 1.00 88.88 113 ALA A N 1
ATOM 859 C CA . ALA A 1 113 ? -9.358 3.685 14.596 1.00 88.88 113 ALA A CA 1
ATOM 860 C C . ALA A 1 113 ? -9.647 3.435 16.075 1.00 88.88 113 ALA A C 1
ATOM 862 O O . ALA A 1 113 ? -9.406 2.352 16.598 1.00 88.88 113 ALA A O 1
ATOM 863 N N . VAL A 1 114 ? -10.184 4.453 16.741 1.00 88.31 114 VAL A N 1
ATOM 864 C CA . VAL A 1 114 ? -10.678 4.357 18.115 1.00 88.31 114 VAL A CA 1
ATOM 865 C C . VAL A 1 114 ? -12.193 4.221 18.060 1.00 88.31 114 VAL A C 1
ATOM 867 O O . VAL A 1 114 ? -12.858 4.952 17.328 1.00 88.31 114 VAL A O 1
ATOM 870 N N . MET A 1 115 ? -12.718 3.280 18.827 1.00 87.88 115 MET A N 1
ATOM 871 C CA . MET A 1 115 ? -14.130 3.001 18.998 1.00 87.88 115 MET A CA 1
ATOM 872 C C . MET A 1 115 ? -14.486 3.184 20.468 1.00 87.88 115 MET A C 1
ATOM 874 O O . MET A 1 115 ? -13.805 2.666 21.353 1.00 87.88 115 MET A O 1
ATOM 878 N N . GLU A 1 116 ? -15.563 3.909 20.718 1.00 80.12 116 GLU A N 1
ATOM 879 C CA . GLU A 1 116 ? -16.149 4.021 22.047 1.00 80.12 116 GLU A CA 1
ATOM 880 C C . GLU A 1 116 ? -17.105 2.850 22.259 1.00 80.12 116 G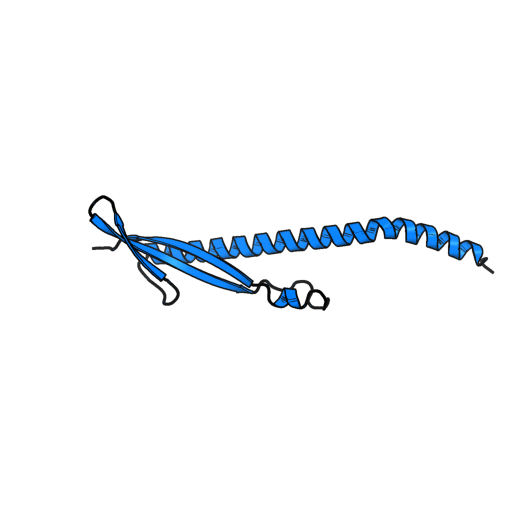LU A C 1
ATOM 882 O O . GLU A 1 116 ? -17.857 2.466 21.357 1.00 80.12 116 GLU A O 1
ATOM 887 N N . GLU A 1 117 ? -17.068 2.253 23.446 1.00 69.69 117 GLU A N 1
ATOM 888 C CA . GLU A 1 117 ? -18.068 1.260 23.813 1.00 69.69 117 GLU A CA 1
ATOM 889 C C . GLU A 1 117 ? -19.375 2.003 24.112 1.00 69.69 117 GLU A C 1
ATOM 891 O O . GLU A 1 117 ? -19.470 2.755 25.082 1.00 69.69 117 GLU A O 1
ATOM 896 N N . LYS A 1 118 ? -20.366 1.864 23.220 1.00 62.09 118 LYS A N 1
ATOM 897 C CA . LYS A 1 118 ? -21.701 2.419 23.467 1.00 62.09 118 LYS A CA 1
ATOM 898 C C . LYS A 1 118 ? -22.297 1.743 24.714 1.00 62.09 118 LYS A C 1
ATOM 900 O O . LYS A 1 118 ? -22.156 0.525 24.830 1.00 62.09 118 LYS A O 1
ATOM 905 N N . PRO A 1 119 ? -22.937 2.513 25.612 1.00 52.91 119 PRO A N 1
ATOM 906 C CA . PRO A 1 119 ? -23.606 1.974 26.794 1.00 52.91 119 PRO A CA 1
ATOM 907 C C . PRO A 1 119 ? -24.783 1.058 26.442 1.00 52.91 119 PRO A C 1
ATOM 909 O O . PRO A 1 119 ? -25.378 1.236 25.351 1.00 52.91 119 PRO A O 1
#

Organism: NCBI:txid449393